Protein AF-A0A528DB71-F1 (afdb_monomer_lite)

Secondary structure (DSSP, 8-state):
-HHHHHHHHHHHHHHHHHHHHHHHHHHHHTTT-HHHHHHHHHHHHHHHHHHHHHHHHHHHHHHHHHHT--------------

Radius of gyration: 22.98 Å; chains: 1; bounding box: 44×23×75 Å

Structure (mmCIF, N/CA/C/O backbone):
data_AF-A0A528DB71-F1
#
_entry.id   AF-A0A528DB71-F1
#
loop_
_atom_site.group_PDB
_atom_site.id
_atom_site.type_symbol
_atom_site.label_atom_id
_atom_site.label_alt_id
_atom_site.label_comp_id
_atom_site.label_asym_id
_atom_site.label_entity_id
_atom_site.label_seq_id
_atom_site.pdbx_PDB_ins_code
_atom_site.Cartn_x
_atom_site.Cartn_y
_atom_site.Cartn_z
_atom_site.occupancy
_atom_site.B_iso_or_equiv
_atom_site.auth_seq_id
_atom_site.auth_comp_id
_atom_site.auth_asym_id
_atom_site.auth_atom_id
_atom_site.pdbx_PDB_model_num
ATOM 1 N N . ILE A 1 1 ? 17.897 1.464 -15.031 1.00 68.31 1 ILE A N 1
ATOM 2 C CA . ILE A 1 1 ? 18.439 1.297 -13.663 1.00 68.31 1 ILE A CA 1
ATOM 3 C C . ILE A 1 1 ? 17.741 2.270 -12.709 1.00 68.31 1 ILE A C 1
ATOM 5 O O . ILE A 1 1 ? 16.892 1.808 -11.964 1.00 68.31 1 ILE A O 1
ATOM 9 N N . GLU A 1 2 ? 17.930 3.591 -12.823 1.00 86.06 2 GLU A N 1
ATOM 10 C CA . GLU A 1 2 ? 17.277 4.593 -11.943 1.00 86.06 2 GLU A CA 1
ATOM 11 C C . GLU A 1 2 ? 15.735 4.499 -11.893 1.00 86.06 2 GLU A C 1
ATOM 13 O O . GLU A 1 2 ? 15.134 4.496 -10.821 1.00 86.06 2 GLU A O 1
ATOM 18 N N . ALA A 1 3 ? 15.074 4.336 -13.047 1.00 87.81 3 ALA A N 1
ATOM 19 C CA . ALA A 1 3 ? 13.614 4.202 -13.095 1.00 87.81 3 ALA A CA 1
ATOM 20 C C . ALA A 1 3 ? 13.090 2.974 -12.325 1.00 87.81 3 ALA A C 1
ATOM 22 O O . ALA A 1 3 ? 12.011 3.031 -11.739 1.00 87.81 3 ALA A O 1
ATOM 23 N N . ASP A 1 4 ? 13.846 1.875 -12.302 1.00 91.69 4 ASP A N 1
ATOM 24 C CA . ASP A 1 4 ? 13.426 0.656 -11.610 1.00 91.69 4 ASP A CA 1
ATOM 25 C C . ASP A 1 4 ? 13.653 0.794 -10.102 1.00 91.69 4 ASP A C 1
ATOM 27 O O . ASP A 1 4 ? 12.821 0.351 -9.318 1.00 91.69 4 ASP A O 1
ATOM 31 N N . GLU A 1 5 ? 14.722 1.473 -9.679 1.00 94.31 5 GLU A N 1
ATOM 32 C CA . GLU A 1 5 ? 14.964 1.806 -8.269 1.00 94.31 5 GLU A CA 1
ATOM 33 C C . GLU A 1 5 ? 13.852 2.692 -7.692 1.00 94.31 5 GLU A C 1
ATOM 35 O O . GLU A 1 5 ? 13.356 2.430 -6.591 1.00 94.31 5 GLU A O 1
ATOM 40 N N . ILE A 1 6 ? 13.393 3.690 -8.458 1.00 96.69 6 ILE A N 1
ATOM 41 C CA . ILE A 1 6 ? 12.246 4.527 -8.082 1.00 96.69 6 ILE A CA 1
ATOM 42 C C . ILE A 1 6 ? 10.980 3.674 -7.949 1.00 96.69 6 ILE A C 1
ATOM 44 O O . ILE A 1 6 ? 10.266 3.791 -6.951 1.00 96.69 6 ILE A O 1
ATOM 48 N N . LEU A 1 7 ? 10.710 2.786 -8.911 1.00 96.94 7 LEU A N 1
ATOM 49 C CA . LEU A 1 7 ? 9.545 1.899 -8.866 1.00 96.94 7 LEU A CA 1
ATOM 50 C C . LEU A 1 7 ? 9.608 0.923 -7.684 1.00 96.94 7 LEU A C 1
ATOM 52 O O . LEU A 1 7 ? 8.598 0.721 -7.014 1.00 96.94 7 LEU A O 1
ATOM 56 N N . TRP A 1 8 ? 10.779 0.373 -7.358 1.00 97.69 8 TRP A N 1
ATOM 57 C CA . TRP A 1 8 ? 10.965 -0.475 -6.177 1.00 97.69 8 TRP A CA 1
ATOM 58 C C . TRP A 1 8 ? 10.741 0.284 -4.867 1.00 97.69 8 TRP A C 1
ATOM 60 O O . TRP A 1 8 ? 10.103 -0.239 -3.949 1.00 97.69 8 TRP A O 1
ATOM 70 N N . SER A 1 9 ? 11.242 1.518 -4.771 1.00 97.94 9 SER A N 1
ATOM 71 C CA . SER A 1 9 ? 11.008 2.387 -3.614 1.00 97.94 9 SER A CA 1
ATOM 72 C C . SER A 1 9 ? 9.519 2.704 -3.451 1.00 97.94 9 SER A C 1
ATOM 74 O O . SER A 1 9 ? 8.955 2.556 -2.361 1.00 97.94 9 SER A O 1
ATOM 76 N N . LEU A 1 10 ? 8.850 3.053 -4.554 1.00 98.19 10 LEU A N 1
ATOM 77 C CA . LEU A 1 10 ? 7.422 3.347 -4.568 1.00 98.19 10 LEU A CA 1
ATOM 78 C C . LEU A 1 10 ? 6.589 2.114 -4.192 1.00 98.19 10 LEU A C 1
ATOM 80 O O . LEU A 1 10 ? 5.722 2.213 -3.323 1.00 98.19 10 LEU A O 1
ATOM 84 N N . LEU A 1 11 ? 6.901 0.942 -4.755 1.00 98.56 11 LEU A N 1
ATOM 85 C CA . LEU A 1 11 ? 6.261 -0.327 -4.401 1.00 98.56 11 LEU A CA 1
ATOM 86 C C . LEU A 1 11 ? 6.337 -0.582 -2.894 1.00 98.56 11 LEU A C 1
ATOM 88 O O . LEU A 1 11 ? 5.317 -0.817 -2.241 1.00 98.56 11 LEU A O 1
ATOM 92 N N . ARG A 1 12 ? 7.541 -0.474 -2.322 1.00 98.56 12 ARG A N 1
ATOM 93 C CA . ARG A 1 12 ? 7.756 -0.679 -0.887 1.00 98.56 12 ARG A CA 1
ATOM 94 C C . ARG A 1 12 ? 6.937 0.305 -0.050 1.00 98.56 12 ARG A C 1
ATOM 96 O O . ARG A 1 12 ? 6.342 -0.100 0.948 1.00 98.56 12 ARG A O 1
ATOM 103 N N . SER A 1 13 ? 6.865 1.570 -0.466 1.00 98.69 13 SER A N 1
ATOM 104 C CA . SER A 1 13 ? 6.045 2.589 0.199 1.00 98.69 13 SER A CA 1
ATOM 105 C C . SER A 1 13 ? 4.557 2.215 0.204 1.00 98.69 13 SER A C 1
ATOM 107 O O . SER A 1 13 ? 3.919 2.242 1.260 1.00 98.69 13 SER A O 1
ATOM 109 N N . HIS A 1 14 ? 3.995 1.781 -0.929 1.00 98.75 14 HIS A N 1
ATOM 110 C CA . HIS A 1 14 ? 2.594 1.345 -0.998 1.00 98.75 14 HIS A CA 1
ATOM 111 C C . HIS A 1 14 ? 2.324 0.099 -0.144 1.00 98.75 14 HIS A C 1
ATOM 113 O O . HIS A 1 14 ? 1.361 0.091 0.626 1.00 98.75 14 HIS A O 1
ATOM 119 N N . GLN A 1 15 ? 3.208 -0.903 -0.170 1.00 98.75 15 GLN A N 1
ATOM 120 C CA . GLN A 1 15 ? 3.097 -2.092 0.685 1.00 98.75 15 GLN A CA 1
ATOM 121 C C . GLN A 1 15 ? 3.124 -1.730 2.184 1.00 98.75 15 GLN A C 1
ATOM 123 O O . GLN A 1 15 ? 2.313 -2.229 2.973 1.00 98.75 15 GLN A O 1
ATOM 128 N N . GLN A 1 16 ? 4.009 -0.814 2.595 1.00 98.75 16 GLN A N 1
ATOM 129 C CA . GLN A 1 16 ? 4.075 -0.327 3.977 1.00 98.75 16 GLN A CA 1
ATOM 130 C C . GLN A 1 16 ? 2.802 0.425 4.384 1.00 98.75 16 GLN A C 1
ATOM 132 O O . GLN A 1 16 ? 2.256 0.176 5.465 1.00 98.75 16 GLN A O 1
ATOM 137 N N . ARG A 1 17 ? 2.301 1.314 3.517 1.00 98.75 17 ARG A N 1
ATOM 138 C CA . ARG A 1 17 ? 1.062 2.071 3.747 1.00 98.75 17 ARG A CA 1
ATOM 139 C C . ARG A 1 17 ? -0.154 1.154 3.839 1.00 98.75 17 ARG A C 1
ATOM 141 O O . ARG A 1 17 ? -0.965 1.345 4.744 1.00 98.75 17 ARG A O 1
ATOM 148 N N . ALA A 1 18 ? -0.255 0.141 2.977 1.00 98.81 18 ALA A N 1
ATOM 149 C CA . ALA A 1 18 ? -1.303 -0.877 3.032 1.00 98.81 18 ALA A CA 1
ATOM 150 C C . ALA A 1 18 ? -1.299 -1.606 4.379 1.00 98.81 18 ALA A C 1
ATOM 152 O O . ALA A 1 18 ? -2.303 -1.622 5.094 1.00 98.81 18 ALA A O 1
ATOM 153 N N . GLY A 1 19 ? -0.138 -2.134 4.779 1.00 98.62 19 GLY A N 1
ATOM 154 C CA . GLY A 1 19 ? 0.014 -2.830 6.055 1.00 98.62 19 GLY A CA 1
ATOM 155 C C . GLY A 1 19 ? -0.317 -1.944 7.259 1.00 98.62 19 GLY A C 1
ATOM 156 O O . GLY A 1 19 ? -0.980 -2.390 8.196 1.00 98.62 19 GLY A O 1
ATOM 157 N N . PHE A 1 20 ? 0.106 -0.678 7.239 1.00 98.69 20 PHE A N 1
ATOM 158 C CA . PHE A 1 20 ? -0.215 0.279 8.298 1.00 98.69 20 PHE A CA 1
ATOM 159 C C . PHE A 1 20 ? -1.715 0.596 8.358 1.00 98.69 20 PHE A C 1
ATOM 161 O O . PHE A 1 20 ? -2.307 0.530 9.435 1.00 98.69 20 PHE A O 1
ATOM 168 N N . ALA A 1 21 ? -2.349 0.865 7.213 1.00 98.75 21 ALA A N 1
ATOM 169 C CA . ALA A 1 21 ? -3.781 1.131 7.130 1.00 98.75 21 ALA A CA 1
ATOM 170 C C . ALA A 1 21 ? -4.618 -0.068 7.603 1.00 98.75 21 ALA A C 1
ATOM 172 O O . ALA A 1 21 ? -5.552 0.124 8.378 1.00 98.75 21 ALA A O 1
ATOM 173 N N . ARG A 1 22 ? -4.238 -1.308 7.258 1.00 98.69 22 ARG A N 1
ATOM 174 C CA . ARG A 1 22 ? -4.882 -2.520 7.799 1.00 98.69 22 ARG A CA 1
ATOM 175 C C . ARG A 1 22 ? -4.811 -2.570 9.325 1.00 98.69 22 ARG A C 1
ATOM 177 O O . ARG A 1 22 ? -5.828 -2.784 9.976 1.00 98.69 22 ARG A O 1
ATOM 184 N N . ARG A 1 23 ? -3.635 -2.320 9.915 1.00 98.69 23 ARG A N 1
ATOM 185 C CA . ARG A 1 23 ? -3.480 -2.306 11.383 1.00 98.69 23 ARG A CA 1
ATOM 186 C C . ARG A 1 23 ? -4.316 -1.210 12.046 1.00 98.69 23 ARG A C 1
ATOM 188 O O . ARG A 1 23 ? -4.885 -1.449 13.108 1.00 98.69 23 ARG A O 1
ATOM 195 N N . MET A 1 24 ? -4.415 -0.030 11.430 1.00 98.62 24 MET A N 1
ATOM 196 C CA . MET A 1 24 ? -5.303 1.029 11.920 1.00 98.62 24 MET A CA 1
ATOM 197 C C . MET A 1 24 ? -6.775 0.625 11.825 1.00 98.62 24 MET A C 1
ATOM 199 O O . MET A 1 24 ? -7.511 0.833 12.784 1.00 98.62 24 MET A O 1
ATOM 203 N N . ALA A 1 25 ? -7.193 -0.005 10.724 1.00 98.69 25 ALA A N 1
ATOM 204 C CA . ALA A 1 25 ? -8.555 -0.504 10.573 1.00 98.69 25 ALA A CA 1
ATOM 205 C C . ALA A 1 25 ? -8.915 -1.489 11.695 1.00 98.69 25 ALA A C 1
ATOM 207 O O . ALA A 1 25 ? -9.929 -1.308 12.364 1.00 98.69 25 ALA A O 1
ATO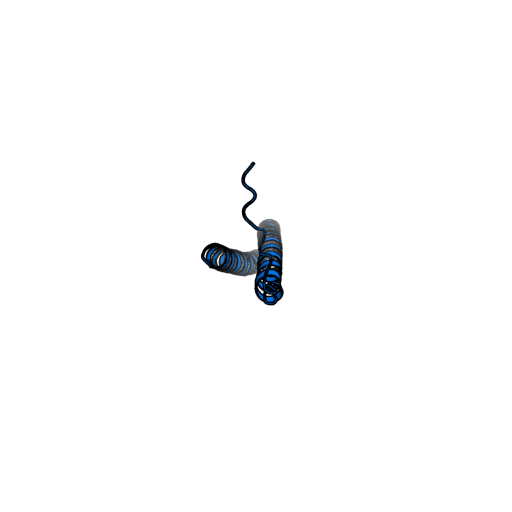M 208 N N . GLU A 1 26 ? -8.055 -2.476 11.961 1.00 98.44 26 GLU A N 1
ATOM 209 C CA . GLU A 1 26 ? -8.268 -3.442 13.046 1.00 98.44 26 GLU A CA 1
ATOM 210 C C . GLU A 1 26 ? -8.308 -2.771 14.426 1.00 98.44 26 GLU A C 1
ATOM 212 O O . GLU A 1 26 ? -9.185 -3.066 15.236 1.00 98.44 26 GLU A O 1
ATOM 217 N N . ARG A 1 27 ? -7.425 -1.801 14.686 1.00 98.38 27 ARG A N 1
ATOM 218 C CA . ARG A 1 27 ? -7.433 -1.040 15.945 1.00 98.38 27 ARG A CA 1
ATOM 219 C C . ARG A 1 27 ? -8.719 -0.242 16.150 1.00 98.38 27 ARG A C 1
ATOM 221 O O . ARG A 1 27 ? -9.186 -0.119 17.276 1.00 98.38 27 ARG A O 1
ATOM 228 N N . GLU A 1 28 ? -9.281 0.339 15.098 1.00 98.38 28 GLU A N 1
ATOM 229 C CA . GLU A 1 28 ? -10.515 1.114 15.231 1.00 98.38 28 GLU A CA 1
ATOM 230 C C . GLU A 1 28 ? -11.758 0.204 15.289 1.00 98.38 28 GLU A C 1
ATOM 232 O O . GLU A 1 28 ? -12.719 0.550 15.980 1.00 98.38 28 GLU A O 1
ATOM 237 N N . LYS A 1 29 ? -11.711 -1.012 14.713 1.00 96.75 29 LYS A N 1
ATOM 238 C CA . LYS A 1 29 ? -12.735 -2.052 14.949 1.00 96.75 29 LYS A CA 1
ATOM 239 C C . LYS A 1 29 ? -12.825 -2.433 16.424 1.00 96.75 29 LYS A C 1
ATOM 241 O O . LYS A 1 29 ? -13.928 -2.465 16.964 1.00 96.75 29 LYS A O 1
ATOM 246 N N . THR A 1 30 ? -11.691 -2.666 17.094 1.00 97.38 30 THR A N 1
ATOM 247 C CA . THR A 1 30 ? -11.681 -3.015 18.532 1.00 97.38 30 THR A CA 1
ATOM 248 C C . THR A 1 30 ? -12.152 -1.873 19.433 1.00 97.38 30 THR A C 1
ATOM 250 O O . THR A 1 30 ? -12.495 -2.098 20.588 1.00 97.38 30 THR A O 1
ATOM 253 N N . ARG A 1 31 ? -12.210 -0.646 18.902 1.00 97.75 31 ARG A N 1
ATOM 254 C CA . ARG A 1 31 ? -12.728 0.556 19.571 1.00 97.75 31 ARG A CA 1
ATOM 255 C C . ARG A 1 31 ? -14.166 0.898 19.182 1.00 97.75 31 ARG A C 1
ATOM 257 O O . ARG A 1 31 ? -14.625 1.989 19.509 1.00 97.75 31 ARG A O 1
ATOM 264 N N . HIS A 1 32 ? -14.853 0.009 18.463 1.00 96.69 32 HIS A N 1
ATOM 265 C CA . HIS A 1 32 ? -16.219 0.206 17.965 1.00 96.69 32 HIS A CA 1
ATOM 266 C C . HIS A 1 32 ? -16.397 1.446 17.070 1.00 96.69 32 HIS A C 1
ATOM 268 O O . HIS A 1 32 ? -17.493 1.984 16.947 1.00 96.69 32 HIS A O 1
ATOM 274 N N . ARG A 1 33 ? -15.330 1.890 16.397 1.00 97.38 33 ARG A N 1
ATOM 275 C CA . ARG A 1 33 ? -15.354 3.003 15.436 1.00 97.38 33 ARG A CA 1
ATOM 276 C C . ARG A 1 33 ? -15.434 2.452 14.017 1.00 97.38 33 ARG A C 1
ATOM 278 O O . ARG A 1 33 ? -14.469 2.502 13.254 1.00 97.38 33 ARG A O 1
ATOM 285 N N . SER A 1 34 ? -16.583 1.867 13.693 1.00 96.06 34 SER A N 1
ATOM 286 C CA . SER A 1 34 ? -16.813 1.108 12.455 1.00 96.06 34 SER A CA 1
ATOM 287 C C . SER A 1 34 ? -16.575 1.921 11.180 1.00 96.06 34 SER A C 1
ATOM 289 O O . SER A 1 34 ? -15.958 1.409 10.248 1.00 96.06 34 SER A O 1
ATOM 291 N N . GLU A 1 35 ? -16.998 3.184 11.143 1.00 98.25 35 GLU A N 1
ATOM 292 C CA . GLU A 1 35 ? -16.813 4.062 9.979 1.00 98.25 35 GLU A CA 1
ATOM 293 C C . GLU A 1 35 ? -15.333 4.333 9.698 1.00 98.25 35 GLU A C 1
ATOM 295 O O . GLU A 1 35 ? -14.857 4.146 8.577 1.00 98.25 35 GLU A O 1
ATOM 300 N N . LEU A 1 36 ? -14.575 4.690 10.738 1.00 98.19 36 LEU A N 1
ATOM 301 C CA . LEU A 1 36 ? -13.144 4.956 10.619 1.00 98.19 36 LEU A CA 1
ATOM 302 C C . LEU A 1 36 ? -12.365 3.683 10.257 1.00 98.19 36 LEU A C 1
ATOM 304 O O . LEU A 1 36 ? -11.450 3.712 9.432 1.00 98.19 36 LEU A O 1
ATOM 308 N N . ALA A 1 37 ? -12.763 2.539 10.816 1.00 98.62 37 ALA A N 1
ATOM 309 C CA . ALA A 1 37 ? -12.219 1.248 10.418 1.00 98.62 37 ALA A CA 1
ATOM 310 C C . ALA A 1 37 ? -12.488 0.930 8.937 1.00 98.62 37 ALA A C 1
ATOM 312 O O . ALA A 1 37 ? -11.601 0.426 8.243 1.00 98.62 37 ALA A O 1
ATOM 313 N N . ALA A 1 38 ? -13.689 1.237 8.438 1.00 98.50 38 ALA A N 1
ATOM 314 C CA . ALA A 1 38 ? 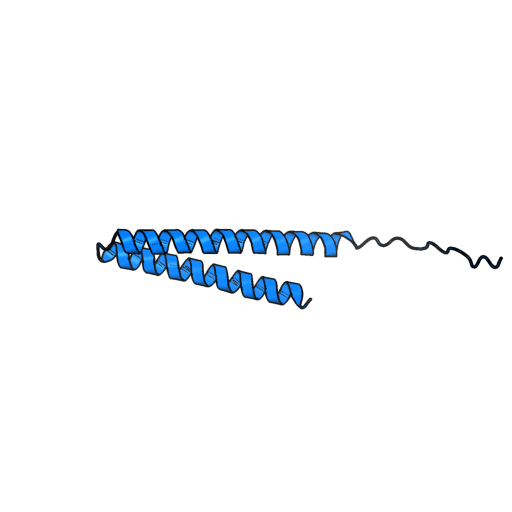-14.038 1.050 7.036 1.00 98.50 38 ALA A CA 1
ATOM 315 C C . ALA A 1 38 ? -13.220 1.971 6.119 1.00 98.50 38 ALA A C 1
ATOM 317 O O . ALA A 1 38 ? -12.750 1.520 5.071 1.00 98.50 38 ALA A O 1
ATOM 318 N N . GLU A 1 39 ? -12.983 3.222 6.524 1.00 98.69 39 GLU A N 1
ATOM 319 C CA . GLU A 1 39 ? -12.131 4.153 5.783 1.00 98.69 39 GLU A CA 1
ATOM 320 C C . GLU A 1 39 ? -10.692 3.636 5.677 1.00 98.69 39 GLU A C 1
ATOM 322 O O . GLU A 1 39 ? -10.144 3.551 4.575 1.00 98.69 39 GLU A O 1
ATOM 327 N N . PHE A 1 40 ? -10.086 3.228 6.794 1.00 98.75 40 PHE A N 1
ATOM 328 C CA . PHE A 1 40 ? -8.738 2.662 6.778 1.00 98.75 40 PHE A CA 1
ATOM 329 C C . PHE A 1 40 ? -8.662 1.365 5.971 1.00 98.75 40 PHE A C 1
ATOM 331 O O . PHE A 1 40 ? -7.703 1.165 5.224 1.00 98.75 40 PHE A O 1
ATOM 338 N N . GLY A 1 41 ? -9.690 0.516 6.050 1.00 98.69 41 GLY A N 1
ATOM 339 C CA . GLY A 1 41 ? -9.793 -0.683 5.223 1.00 98.69 41 GLY A CA 1
ATOM 340 C C . GLY A 1 41 ? -9.874 -0.365 3.728 1.00 98.69 41 GLY A C 1
ATOM 341 O O . GLY A 1 41 ? -9.273 -1.071 2.922 1.00 98.69 41 GLY A O 1
ATOM 342 N N . ARG A 1 42 ? -10.575 0.709 3.341 1.00 98.75 42 ARG A N 1
ATOM 343 C CA . ARG A 1 42 ? -10.623 1.179 1.949 1.00 98.75 42 ARG A CA 1
ATOM 344 C C . ARG A 1 42 ? -9.254 1.672 1.483 1.00 98.75 42 ARG A C 1
ATOM 346 O O . ARG A 1 42 ? -8.773 1.188 0.465 1.00 98.75 42 ARG A O 1
ATOM 353 N N . ARG A 1 43 ? -8.595 2.534 2.266 1.00 98.69 43 ARG A N 1
ATOM 354 C CA . ARG A 1 43 ? -7.247 3.038 1.944 1.00 98.69 43 ARG A CA 1
ATOM 355 C C . ARG A 1 43 ? -6.219 1.913 1.817 1.00 98.69 43 ARG A C 1
ATOM 357 O O . ARG A 1 43 ? -5.369 1.964 0.940 1.00 98.69 43 ARG A O 1
ATOM 364 N N . ALA A 1 44 ? -6.300 0.884 2.663 1.00 98.81 44 ALA A N 1
ATOM 365 C CA . ALA A 1 44 ? -5.436 -0.288 2.540 1.00 98.81 44 ALA A CA 1
ATOM 366 C C . ALA A 1 44 ? -5.569 -0.962 1.165 1.00 98.81 44 ALA A C 1
ATOM 368 O O . ALA A 1 44 ? -4.560 -1.211 0.511 1.00 98.81 44 ALA A O 1
ATOM 369 N N . ARG A 1 45 ? -6.809 -1.180 0.702 1.00 98.75 45 ARG A N 1
ATOM 370 C CA . ARG A 1 45 ? -7.085 -1.774 -0.615 1.00 98.75 45 ARG A CA 1
ATOM 371 C C . ARG A 1 45 ? -6.612 -0.895 -1.771 1.00 98.75 45 ARG A C 1
ATOM 373 O O . ARG A 1 45 ? -6.094 -1.425 -2.744 1.00 98.75 45 ARG A O 1
ATOM 380 N N . GLU A 1 46 ? -6.765 0.423 -1.661 1.00 98.81 46 GLU A N 1
ATOM 381 C CA . GLU A 1 46 ? -6.245 1.377 -2.653 1.00 98.81 46 GLU A CA 1
ATOM 382 C C . GLU A 1 46 ? -4.717 1.243 -2.777 1.00 98.81 46 GLU A C 1
ATOM 384 O O . GLU A 1 46 ? -4.199 1.049 -3.872 1.00 98.81 46 GLU A O 1
ATOM 389 N N . TYR A 1 47 ? -3.993 1.212 -1.652 1.00 98.75 47 TYR A N 1
ATOM 390 C CA . TYR A 1 47 ? -2.537 1.036 -1.673 1.00 98.75 47 TYR A CA 1
ATOM 391 C C . TYR A 1 47 ? -2.089 -0.330 -2.200 1.00 98.75 47 TYR A C 1
ATOM 393 O O . TYR A 1 47 ? -1.037 -0.424 -2.824 1.00 98.75 47 TYR A O 1
ATOM 401 N N . GLU A 1 48 ? -2.862 -1.386 -1.957 1.00 98.81 48 GLU A N 1
ATOM 402 C CA . GLU A 1 48 ? -2.597 -2.715 -2.519 1.00 98.81 48 GLU A CA 1
ATOM 403 C C . GLU A 1 48 ? -2.796 -2.748 -4.031 1.00 98.81 48 GLU A C 1
ATOM 405 O O . GLU A 1 48 ? -1.989 -3.351 -4.735 1.00 98.81 48 GLU A O 1
ATOM 410 N N . ALA A 1 49 ? -3.837 -2.080 -4.534 1.00 98.75 49 ALA A N 1
ATOM 411 C CA . ALA A 1 49 ? -4.073 -1.959 -5.966 1.00 98.75 49 ALA A CA 1
ATOM 412 C C . ALA A 1 49 ? -2.930 -1.196 -6.655 1.00 98.75 49 ALA A C 1
ATOM 414 O O . ALA A 1 49 ? -2.427 -1.646 -7.686 1.00 98.75 49 ALA A O 1
ATOM 415 N N . ASP A 1 50 ? -2.464 -0.102 -6.047 1.00 98.69 50 ASP A N 1
ATOM 416 C CA . ASP A 1 50 ? -1.304 0.650 -6.535 1.00 98.69 50 ASP A CA 1
ATOM 417 C C . ASP A 1 50 ? -0.030 -0.213 -6.535 1.00 98.69 50 ASP A C 1
ATOM 419 O O . ASP A 1 50 ? 0.709 -0.239 -7.520 1.00 98.69 50 ASP A O 1
ATOM 423 N N . ALA A 1 51 ? 0.218 -0.966 -5.455 1.00 98.69 51 ALA A N 1
ATOM 424 C CA . ALA A 1 51 ? 1.355 -1.881 -5.363 1.00 98.69 51 ALA A CA 1
ATOM 425 C C . ALA A 1 51 ? 1.317 -2.953 -6.466 1.00 98.69 51 ALA A C 1
ATOM 427 O O . ALA A 1 51 ? 2.319 -3.161 -7.149 1.00 98.69 51 ALA A O 1
ATOM 428 N N . ALA A 1 52 ? 0.156 -3.572 -6.698 1.00 98.56 52 ALA A N 1
ATOM 429 C CA . ALA A 1 52 ? -0.021 -4.584 -7.739 1.00 98.56 52 ALA A CA 1
ATOM 430 C C . ALA A 1 52 ? 0.210 -4.018 -9.153 1.00 98.56 52 ALA A C 1
ATOM 432 O O . ALA A 1 52 ? 0.782 -4.689 -10.017 1.00 98.56 52 ALA A O 1
ATOM 433 N N . LEU A 1 53 ? -0.197 -2.767 -9.403 1.00 98.50 53 LEU A N 1
ATOM 434 C CA . LEU A 1 53 ? 0.092 -2.087 -10.664 1.00 98.50 53 LEU A CA 1
ATOM 435 C C . LEU A 1 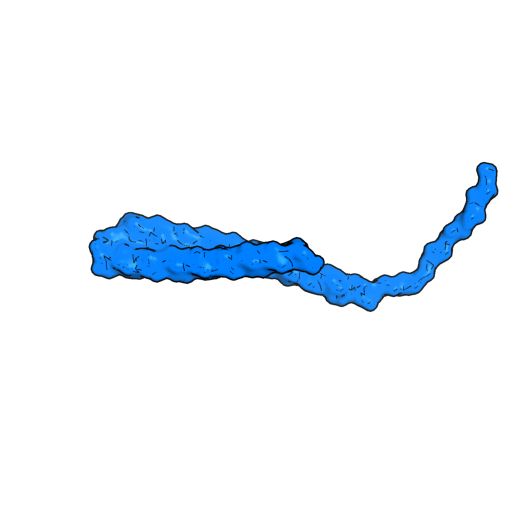53 ? 1.603 -1.888 -10.856 1.00 98.50 53 LEU A C 1
ATOM 437 O O . LEU A 1 53 ? 2.126 -2.176 -11.933 1.00 98.50 53 LEU A O 1
ATOM 441 N N . ILE A 1 54 ? 2.310 -1.433 -9.819 1.00 98.19 54 ILE A N 1
ATOM 442 C CA . ILE A 1 54 ? 3.763 -1.219 -9.873 1.00 98.19 54 ILE A CA 1
ATOM 443 C C . ILE A 1 54 ? 4.508 -2.544 -10.079 1.00 98.19 54 ILE A C 1
ATOM 445 O O . ILE A 1 54 ? 5.419 -2.602 -10.905 1.00 98.19 54 ILE A O 1
ATOM 449 N N . GLU A 1 55 ? 4.099 -3.618 -9.397 1.00 98.00 55 GLU A N 1
ATOM 450 C CA . GLU A 1 55 ? 4.649 -4.966 -9.599 1.00 98.00 55 GLU A CA 1
ATOM 451 C C . GLU A 1 55 ? 4.516 -5.409 -11.059 1.00 98.00 55 GLU A C 1
ATOM 453 O O . GLU A 1 55 ? 5.489 -5.868 -11.657 1.00 98.00 55 GLU A O 1
ATOM 458 N N . ARG A 1 56 ? 3.352 -5.185 -11.680 1.00 97.50 56 ARG A N 1
ATOM 459 C CA . ARG A 1 56 ? 3.138 -5.504 -13.098 1.00 97.50 56 ARG A CA 1
ATOM 460 C C . ARG A 1 56 ? 4.036 -4.687 -14.032 1.00 97.50 56 ARG A C 1
ATOM 462 O O . ARG A 1 56 ? 4.510 -5.217 -15.036 1.00 97.50 56 ARG A O 1
ATOM 469 N N . ILE A 1 57 ? 4.280 -3.413 -13.718 1.00 96.25 57 ILE A N 1
ATOM 470 C CA . ILE A 1 57 ? 5.193 -2.555 -14.492 1.00 96.25 57 ILE A CA 1
ATOM 471 C C . ILE A 1 57 ? 6.633 -3.073 -14.384 1.00 96.25 57 ILE A C 1
ATOM 473 O O . ILE A 1 57 ? 7.318 -3.190 -15.401 1.00 96.25 57 ILE A O 1
ATOM 477 N N . LEU A 1 58 ? 7.085 -3.406 -13.173 1.00 94.94 58 LEU A N 1
ATOM 478 C CA . LEU A 1 58 ? 8.414 -3.972 -12.928 1.00 94.94 58 LEU A CA 1
ATOM 479 C C . LEU A 1 58 ? 8.601 -5.311 -13.656 1.00 94.94 58 LEU A C 1
ATOM 481 O O . LEU A 1 58 ? 9.633 -5.520 -14.292 1.00 94.94 5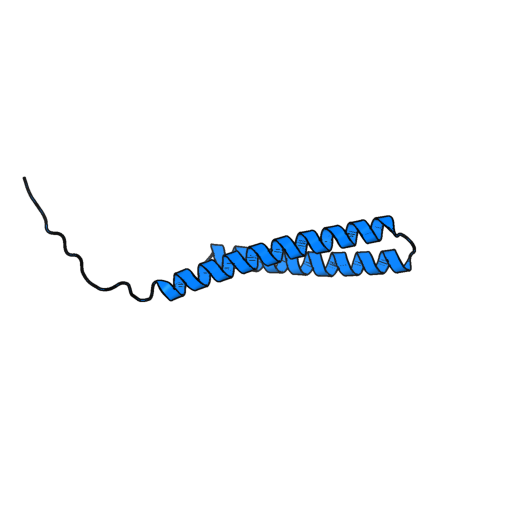8 LEU A O 1
ATOM 485 N N . GLU A 1 59 ? 7.594 -6.186 -13.622 1.00 94.69 59 GLU A N 1
ATOM 486 C CA . GLU A 1 59 ? 7.610 -7.476 -14.322 1.00 94.69 59 GLU A CA 1
ATOM 487 C C . GLU A 1 59 ? 7.717 -7.288 -15.843 1.00 94.69 59 GLU A C 1
ATOM 489 O O . GLU A 1 59 ? 8.581 -7.882 -16.490 1.00 94.69 59 GLU A O 1
ATOM 494 N N . SER A 1 60 ? 6.908 -6.386 -16.414 1.00 93.56 60 SER A N 1
ATOM 495 C CA . SER A 1 60 ? 6.961 -6.064 -17.845 1.00 93.56 60 SER A CA 1
ATOM 496 C C . SER A 1 60 ? 8.330 -5.531 -18.270 1.00 93.56 60 SER A C 1
ATOM 498 O O . SER A 1 60 ? 8.794 -5.838 -19.366 1.00 93.56 60 SER A O 1
ATOM 500 N N . ARG A 1 61 ? 8.976 -4.718 -17.429 1.00 90.75 61 ARG A N 1
ATOM 501 C CA . ARG A 1 61 ? 10.310 -4.167 -17.704 1.00 90.75 61 ARG A CA 1
ATOM 502 C C . ARG A 1 61 ? 11.388 -5.239 -17.631 1.00 90.75 61 ARG A C 1
ATOM 504 O O . ARG A 1 61 ? 12.238 -5.297 -18.516 1.00 90.75 61 ARG A O 1
ATOM 511 N N . ARG A 1 62 ? 11.322 -6.126 -16.634 1.00 88.25 62 ARG A N 1
ATOM 512 C CA . ARG A 1 62 ? 12.233 -7.274 -16.526 1.00 88.25 62 ARG A CA 1
ATOM 513 C C . ARG A 1 62 ? 12.155 -8.152 -17.776 1.00 88.25 62 ARG A C 1
ATOM 515 O O . ARG A 1 62 ? 13.196 -8.478 -18.334 1.00 88.25 62 ARG A O 1
ATOM 522 N N . ALA A 1 63 ? 10.943 -8.457 -18.243 1.00 88.06 63 ALA A N 1
ATOM 523 C CA . ALA A 1 63 ? 10.725 -9.266 -19.441 1.00 88.06 63 ALA A CA 1
ATOM 524 C C . ALA A 1 63 ? 11.314 -8.629 -20.715 1.00 88.06 63 ALA A C 1
ATOM 526 O O . ALA A 1 63 ? 11.870 -9.339 -21.548 1.00 88.06 63 ALA A O 1
ATOM 527 N N . GLN A 1 64 ? 11.246 -7.300 -20.856 1.00 84.62 64 GLN A N 1
ATOM 528 C CA . GLN A 1 64 ? 11.863 -6.584 -21.983 1.00 84.62 64 GLN A CA 1
ATOM 529 C C . GLN A 1 64 ? 13.395 -6.637 -21.931 1.00 84.62 64 GLN A C 1
ATOM 531 O O . GLN A 1 64 ? 14.037 -6.865 -22.952 1.00 84.62 64 GLN A O 1
ATOM 536 N N . VAL A 1 65 ? 13.990 -6.487 -20.743 1.00 76.88 65 VAL A N 1
ATOM 537 C CA . VAL A 1 65 ? 15.450 -6.571 -20.567 1.00 76.88 65 VAL A CA 1
ATOM 538 C C . VAL A 1 65 ? 15.970 -7.980 -20.864 1.00 76.88 65 VAL A C 1
ATOM 540 O O . VAL A 1 65 ? 17.014 -8.120 -21.493 1.00 76.88 65 VAL A O 1
ATOM 543 N N . THR A 1 66 ? 15.247 -9.030 -20.464 1.00 66.56 66 THR A N 1
ATOM 544 C CA . THR A 1 66 ? 15.645 -10.420 -20.744 1.00 66.56 66 THR A CA 1
ATOM 545 C C . THR A 1 66 ? 15.291 -10.882 -22.160 1.00 66.56 66 THR A C 1
ATOM 547 O O . THR A 1 66 ? 15.913 -11.810 -22.664 1.00 66.56 66 THR A O 1
ATOM 550 N N . GLY A 1 67 ? 14.299 -10.256 -22.804 1.00 55.91 67 GLY A N 1
ATOM 551 C CA . GLY A 1 67 ? 13.866 -10.565 -24.172 1.00 55.91 67 GLY A CA 1
ATOM 552 C C . GLY A 1 67 ? 14.744 -9.946 -25.265 1.00 55.91 67 GLY A C 1
ATOM 553 O O . GLY A 1 67 ? 14.815 -10.490 -26.359 1.00 55.91 67 GLY A O 1
ATOM 554 N N . ASN A 1 68 ? 15.474 -8.869 -24.963 1.00 51.03 68 ASN A N 1
ATOM 555 C CA . ASN A 1 68 ? 16.409 -8.221 -25.893 1.00 51.03 68 ASN A CA 1
ATOM 556 C C . ASN A 1 68 ? 17.815 -8.865 -25.927 1.00 51.03 68 ASN A C 1
ATOM 558 O O . ASN A 1 68 ? 18.763 -8.261 -26.422 1.00 51.03 68 ASN A O 1
ATOM 562 N N . GLY A 1 69 ? 17.963 -10.093 -25.416 1.00 45.72 69 GLY A N 1
ATOM 563 C CA . GLY A 1 69 ? 19.211 -10.867 -25.450 1.00 45.72 69 GLY A CA 1
ATOM 564 C C . GLY A 1 69 ? 19.565 -11.487 -26.809 1.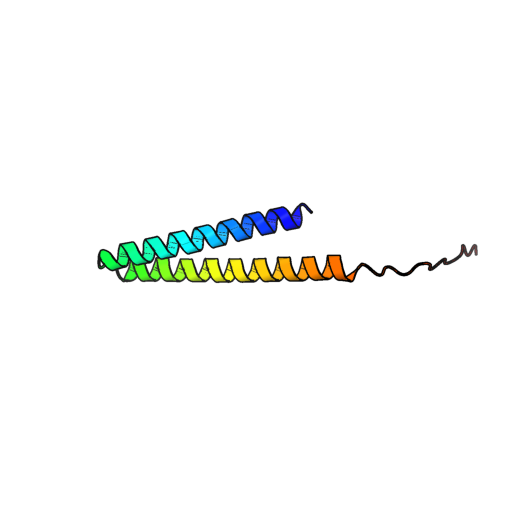00 45.72 69 GLY A C 1
ATOM 565 O O . GLY A 1 69 ? 20.568 -12.186 -26.897 1.00 45.72 69 GLY A O 1
ATOM 566 N N . SER A 1 70 ? 18.779 -11.240 -27.859 1.00 46.28 70 SER A N 1
ATOM 567 C CA . SER A 1 70 ? 19.107 -11.580 -29.250 1.00 46.28 70 SER A CA 1
ATOM 568 C C . SER A 1 70 ? 19.014 -10.326 -30.122 1.00 46.28 70 SER A C 1
ATOM 570 O O . SER A 1 70 ? 18.092 -10.162 -30.921 1.00 46.28 70 SER A O 1
ATOM 572 N N . VAL A 1 71 ? 19.946 -9.394 -29.929 1.00 48.12 71 VAL A N 1
ATOM 573 C CA . VAL A 1 71 ? 20.279 -8.447 -30.997 1.00 48.12 71 VAL A CA 1
ATOM 574 C C . VAL A 1 71 ? 21.207 -9.221 -31.921 1.00 48.12 71 VAL A C 1
ATOM 576 O O . VAL A 1 71 ? 22.411 -9.286 -31.682 1.00 48.12 71 VAL A O 1
ATOM 579 N N . ASP A 1 72 ? 20.605 -9.904 -32.893 1.00 40.81 72 ASP A N 1
ATOM 580 C CA . ASP A 1 72 ? 21.339 -10.478 -34.008 1.00 40.81 72 ASP A CA 1
ATOM 581 C C . ASP A 1 72 ? 22.117 -9.368 -34.722 1.00 40.81 72 ASP A C 1
ATOM 583 O O . ASP A 1 72 ? 21.648 -8.244 -34.921 1.00 40.81 72 ASP A O 1
ATOM 587 N N . GLU A 1 73 ? 23.349 -9.739 -35.034 1.00 48.72 73 GLU A N 1
ATOM 588 C CA . GLU A 1 73 ? 24.340 -9.047 -35.834 1.00 48.72 73 GLU A CA 1
ATOM 589 C C . GLU A 1 73 ? 23.780 -8.422 -37.124 1.00 48.72 73 GLU A C 1
ATOM 591 O O . GLU A 1 73 ? 22.918 -8.967 -37.806 1.00 48.72 73 GLU A O 1
ATOM 596 N N . GLU A 1 74 ? 24.420 -7.312 -37.487 1.00 46.34 74 GLU A N 1
ATOM 597 C CA . GLU A 1 74 ? 24.663 -6.882 -38.863 1.00 46.34 74 GLU A CA 1
ATOM 598 C C . GLU A 1 74 ? 23.446 -6.469 -39.718 1.00 46.34 74 GLU A C 1
ATOM 600 O O . GLU A 1 74 ? 22.797 -7.233 -40.426 1.00 46.34 74 GLU A O 1
ATOM 605 N N . SER A 1 75 ? 23.238 -5.157 -39.805 1.00 38.97 75 SER A N 1
ATOM 606 C CA . SER A 1 75 ? 22.767 -4.539 -41.046 1.00 38.97 75 SER A CA 1
ATOM 607 C C . SER A 1 75 ? 23.645 -3.335 -41.348 1.00 38.97 75 SER A C 1
ATOM 609 O O . SER A 1 75 ? 23.354 -2.199 -40.978 1.00 38.97 75 SER A O 1
ATOM 611 N N . LYS A 1 76 ? 24.766 -3.622 -42.022 1.00 49.47 76 LYS A N 1
ATOM 612 C CA . LYS A 1 76 ? 25.426 -2.665 -42.909 1.00 49.47 76 LYS A CA 1
ATOM 613 C C . LYS A 1 76 ? 24.370 -2.125 -43.871 1.00 49.47 76 LYS A C 1
ATOM 615 O O . LYS A 1 76 ? 23.769 -2.904 -44.605 1.00 49.47 76 LYS A O 1
ATOM 620 N N . HIS A 1 77 ? 24.190 -0.812 -43.916 1.00 44.62 77 HIS A N 1
ATOM 621 C CA . HIS A 1 77 ? 23.706 -0.177 -45.131 1.00 44.62 77 HIS A C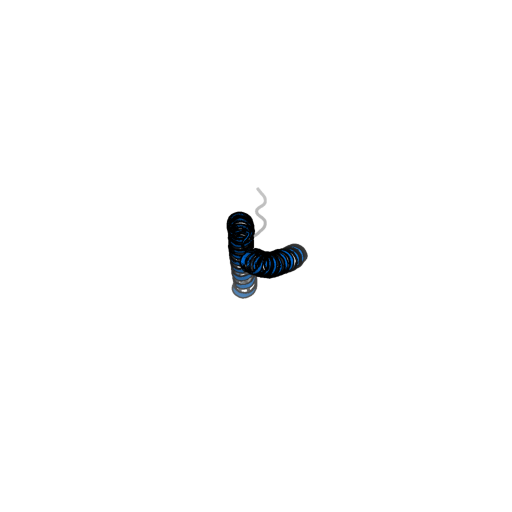A 1
ATOM 622 C C . HIS A 1 77 ? 24.670 0.931 -45.526 1.00 44.62 77 HIS A C 1
ATOM 624 O O . HIS A 1 77 ? 24.991 1.828 -44.749 1.00 44.62 77 HIS A O 1
ATOM 630 N N . GLU A 1 78 ? 25.190 0.729 -46.728 1.00 43.53 78 GLU A N 1
ATOM 631 C CA . GLU A 1 78 ? 26.281 1.423 -47.380 1.00 43.53 78 GLU A CA 1
ATOM 632 C C . GLU A 1 78 ? 25.997 2.905 -47.631 1.00 43.53 78 GLU A C 1
ATOM 634 O O . GLU A 1 78 ? 24.861 3.340 -47.830 1.00 43.53 78 GLU A O 1
ATOM 639 N N . GLU A 1 79 ? 27.092 3.660 -47.673 1.00 45.81 79 GLU A N 1
ATOM 640 C CA . GLU A 1 79 ? 27.176 5.001 -48.230 1.00 45.81 79 GLU A CA 1
ATOM 641 C C . GLU A 1 79 ? 26.657 5.023 -49.678 1.00 45.81 79 GLU A C 1
ATOM 643 O O . GLU A 1 79 ? 27.223 4.392 -50.567 1.00 45.81 79 GLU A O 1
ATOM 648 N N . GLY A 1 80 ? 25.618 5.815 -49.935 1.00 43.66 80 GLY A N 1
ATOM 649 C CA . GLY A 1 80 ? 25.207 6.202 -51.282 1.00 43.66 80 GLY A CA 1
ATOM 650 C C . GLY A 1 80 ? 25.410 7.699 -51.479 1.00 43.66 80 GLY A C 1
ATOM 651 O O . GLY A 1 80 ? 24.555 8.491 -51.091 1.00 43.66 80 GLY A O 1
ATOM 652 N N . LYS A 1 81 ? 26.541 8.091 -52.076 1.00 41.38 81 LYS A N 1
ATOM 653 C CA . LYS A 1 81 ? 26.704 9.418 -52.689 1.00 41.38 81 LYS A CA 1
ATOM 654 C C . LYS A 1 81 ? 25.814 9.508 -53.932 1.00 41.38 81 LYS A C 1
ATOM 656 O O . LYS A 1 81 ? 25.887 8.630 -54.791 1.00 41.38 81 LYS A O 1
ATOM 661 N N . GLY A 1 82 ? 25.060 10.598 -54.040 1.00 38.31 82 GLY A N 1
ATOM 662 C CA . GLY A 1 82 ? 24.412 11.083 -55.257 1.00 38.31 82 GLY A CA 1
ATOM 663 C C . GLY A 1 82 ? 24.469 12.597 -55.271 1.00 38.31 82 GLY A C 1
ATOM 664 O O . GLY A 1 82 ? 24.009 13.182 -54.267 1.00 38.31 82 GLY A O 1
#

pLDDT: mean 85.91, std 20.8, range [38.31, 98.81]

Sequence (82 aa):
IEADEILWSLLRSHQQRAGFARRMAEREKTRHRSELAAEFGRRAREYEADAALIERILESRRAQVTGNGSVDEESKHEEGKG

Foldseek 3Di:
DVVLVVLVVLLVVLQVLLVVLQVQLVVVVVVVNNVSSVVSNVSSVVSVVVSVVSVVVSVVVVCVVVVVPDPDDDDDDDDDDD